Protein AF-A0A1F3C702-F1 (afdb_monomer)

Mean predicted aligned error: 7.72 Å

Secondary structure (DSSP, 8-state):
--TTTTGGGSTTTHHHHHHHHHHHHHHHHHHHHHHHHTGGG--S-HHHHHHHHHHHHHHHHHHHTT-HHHHHHHHHHHHHHHHHHHS-HHHHHHHHHHHHIIIIIHHHHHHHHHHHHT-

Sequence (119 aa):
MVYGARKGRKSAVTSHLDKINFLNWIVFLISYSIVLIFMKNFDFKIVPIIFLLAGNATFITGVIIKFKALIFGGIIFWIGVIVQFIVPKEFVEFISPIIIIFGYLVPGYLLKFQNKKNA

pLDDT: mean 84.33, std 15.77, range [41.97, 97.38]

Foldseek 3Di:
DPPVVVVCVVCPVVVVLVVVLVVLVVVLVVQLVVCVVCVVVDPDDSLLVNLLSVLSSQLSNCVSVVPVQSVVLSVLSNVLSVVCRPDDVVCNVVSSVVSCCSNPVVSVVVVVVVVVVVD

Radius of gyration: 17.19 Å; Cα contacts (8 Å, |Δi|>4): 98; chains: 1; bounding box: 44×24×49 Å

Structure (mmCIF, N/CA/C/O backbone):
data_AF-A0A1F3C702-F1
#
_entry.id   AF-A0A1F3C702-F1
#
loop_
_atom_site.group_PDB
_atom_site.id
_atom_site.type_symbol
_atom_site.label_atom_id
_atom_site.label_alt_id
_atom_site.label_comp_id
_atom_site.label_asym_id
_atom_site.label_entity_id
_atom_site.label_seq_id
_atom_site.pdbx_PDB_ins_code
_atom_site.Cartn_x
_atom_site.Cartn_y
_atom_site.Cartn_z
_atom_site.occupancy
_atom_site.B_iso_or_equiv
_atom_site.auth_seq_id
_atom_site.auth_comp_id
_atom_site.auth_asym_id
_atom_site.auth_atom_id
_atom_site.pdbx_PDB_model_num
ATOM 1 N N . MET A 1 1 ? -29.139 12.211 17.242 1.00 44.81 1 MET A N 1
ATOM 2 C CA . MET A 1 1 ? -27.657 12.229 17.159 1.00 44.81 1 MET A CA 1
ATOM 3 C C . MET A 1 1 ? -26.941 12.186 18.526 1.00 44.81 1 MET A C 1
ATOM 5 O O . MET A 1 1 ? -25.754 12.460 18.575 1.00 44.81 1 MET A O 1
ATOM 9 N N . VAL A 1 2 ? -27.584 11.776 19.636 1.00 47.38 2 VAL A N 1
ATOM 10 C CA . VAL A 1 2 ? -26.972 11.884 20.990 1.00 47.38 2 VAL A CA 1
ATOM 11 C C . VAL A 1 2 ? -26.496 10.538 21.577 1.00 47.38 2 VAL A C 1
ATOM 13 O O . VAL A 1 2 ? -25.736 10.509 22.538 1.00 47.38 2 VAL A O 1
ATOM 16 N N . TYR A 1 3 ? -26.819 9.399 20.954 1.00 41.97 3 TYR A N 1
ATOM 17 C CA . TYR A 1 3 ? -26.377 8.084 21.451 1.00 41.97 3 TYR A CA 1
ATOM 18 C C . TYR A 1 3 ? -24.930 7.702 21.071 1.00 41.97 3 TYR A C 1
ATOM 20 O O . TYR A 1 3 ? -24.354 6.809 21.690 1.00 41.97 3 TYR A O 1
ATOM 28 N N . GLY A 1 4 ? -24.297 8.412 20.126 1.00 48.34 4 GLY A N 1
ATOM 29 C CA . GLY A 1 4 ? -22.895 8.182 19.738 1.00 48.34 4 GLY A CA 1
ATOM 30 C C . GLY A 1 4 ? -21.865 8.668 20.769 1.00 48.34 4 GLY A C 1
ATOM 31 O O . GLY A 1 4 ? -20.781 8.100 20.873 1.00 48.34 4 GLY A O 1
ATOM 32 N N . ALA A 1 5 ? -22.216 9.662 21.593 1.00 49.72 5 ALA A N 1
ATOM 33 C CA . ALA A 1 5 ? -21.291 10.280 22.548 1.00 49.72 5 ALA A CA 1
ATOM 34 C C . ALA A 1 5 ? -20.951 9.372 23.745 1.00 49.72 5 ALA A C 1
ATOM 36 O O . ALA A 1 5 ? -19.886 9.497 24.345 1.00 49.72 5 ALA A O 1
ATOM 37 N N . ARG A 1 6 ? -21.823 8.412 24.088 1.00 46.94 6 ARG A N 1
ATOM 38 C CA . ARG A 1 6 ? -21.619 7.537 25.257 1.00 46.94 6 ARG A CA 1
ATOM 39 C C . ARG A 1 6 ? -20.759 6.302 24.968 1.00 46.94 6 ARG A C 1
ATOM 41 O O . ARG A 1 6 ? -20.255 5.688 25.905 1.00 46.94 6 ARG A O 1
ATOM 48 N N . LYS A 1 7 ? -20.529 5.961 23.692 1.00 49.97 7 L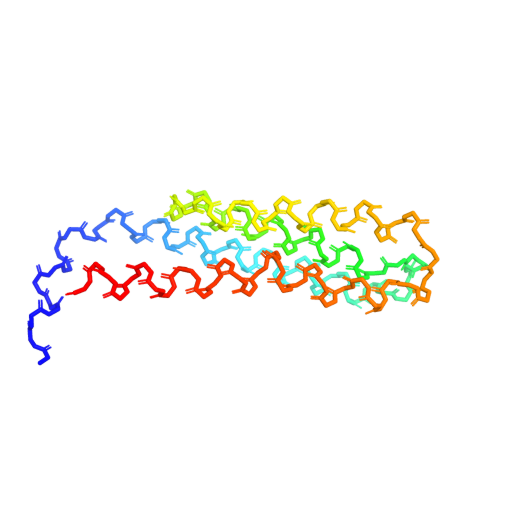YS A N 1
ATOM 49 C CA . LYS A 1 7 ? -19.648 4.845 23.289 1.00 49.97 7 LYS A CA 1
ATOM 50 C C . LYS A 1 7 ? -18.163 5.250 23.235 1.00 49.97 7 LYS A C 1
ATOM 52 O O . LYS A 1 7 ? -17.297 4.384 23.313 1.00 49.97 7 LYS A O 1
ATOM 57 N N . GLY A 1 8 ? -17.879 6.559 23.239 1.00 46.88 8 GLY A N 1
ATOM 58 C CA . GLY A 1 8 ? -16.534 7.15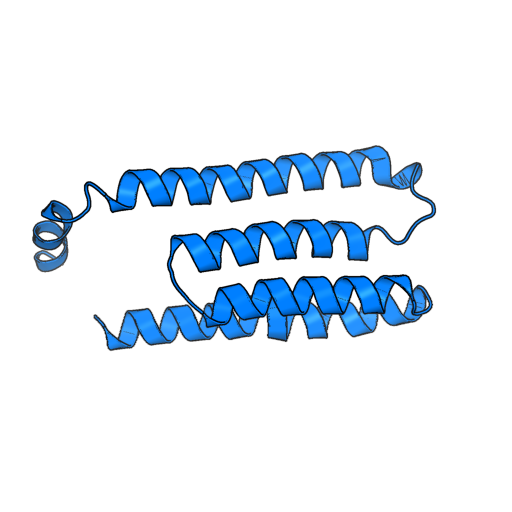3 23.240 1.00 46.88 8 GLY A CA 1
ATOM 59 C C . GLY A 1 8 ? -15.721 6.994 24.537 1.00 46.88 8 GLY A C 1
ATOM 60 O O . GLY A 1 8 ? -14.587 7.457 24.613 1.00 46.88 8 GLY A O 1
ATOM 61 N N . ARG A 1 9 ? -16.263 6.339 25.576 1.00 44.91 9 ARG A N 1
ATOM 62 C CA . ARG A 1 9 ? -15.515 6.032 26.814 1.00 44.91 9 ARG A CA 1
ATOM 63 C C . ARG A 1 9 ? -14.776 4.689 26.789 1.00 44.91 9 ARG A C 1
ATOM 65 O O . ARG A 1 9 ? -13.988 4.437 27.690 1.00 44.91 9 ARG A O 1
ATOM 72 N N . LYS A 1 10 ? -14.975 3.846 25.764 1.00 46.09 10 LYS A N 1
ATOM 73 C CA . LYS A 1 10 ? -14.187 2.607 25.554 1.00 46.09 10 LYS A CA 1
ATOM 74 C C . LYS A 1 10 ? -13.032 2.770 24.545 1.00 46.09 10 LYS A C 1
ATOM 76 O O . LYS A 1 10 ? -12.294 1.823 24.305 1.00 46.09 10 LYS A O 1
ATOM 81 N N . SER A 1 11 ? -12.853 3.962 23.976 1.00 49.53 11 SER A N 1
ATOM 82 C CA . SER A 1 11 ? -11.956 4.280 22.848 1.00 49.53 11 SER A CA 1
ATOM 83 C C . SER A 1 11 ? -10.606 4.900 23.244 1.00 49.53 11 SER A C 1
ATOM 85 O O . SER A 1 11 ? -9.954 5.555 22.437 1.00 49.53 11 SER A O 1
ATOM 87 N N . ALA A 1 12 ? -10.137 4.684 24.476 1.00 48.34 12 ALA A N 1
ATOM 88 C CA . ALA A 1 12 ? -8.769 5.068 24.843 1.00 48.34 12 ALA A CA 1
ATOM 89 C C . ALA A 1 12 ? -7.713 4.172 24.155 1.00 48.34 12 ALA A C 1
ATOM 91 O O . ALA A 1 12 ? -6.627 4.638 23.831 1.00 48.34 12 ALA A O 1
ATOM 92 N N . VAL A 1 13 ? -8.052 2.907 23.864 1.00 52.06 13 VAL A N 1
ATOM 93 C CA . VAL A 1 13 ? -7.149 1.943 23.201 1.00 52.06 13 VAL A CA 1
ATOM 94 C C . VAL A 1 13 ? -7.152 2.096 21.672 1.00 52.06 13 VAL A C 1
ATOM 96 O O . VAL A 1 13 ? -6.137 1.839 21.031 1.00 52.06 13 VAL A O 1
ATOM 99 N N . THR A 1 14 ? -8.256 2.560 21.071 1.00 56.31 14 THR A N 1
ATOM 100 C CA . THR A 1 14 ? -8.337 2.771 19.613 1.00 56.31 14 THR A CA 1
ATOM 101 C C . THR A 1 14 ? -7.445 3.927 19.159 1.00 56.31 14 THR A C 1
ATOM 103 O O . THR A 1 14 ? -6.767 3.790 18.153 1.00 56.31 14 THR A O 1
ATOM 106 N N . SER A 1 15 ? -7.308 4.987 19.966 1.00 68.12 15 SER A N 1
ATOM 107 C CA . SER A 1 15 ? -6.490 6.170 19.642 1.00 68.12 15 SER A CA 1
ATOM 108 C C . SER A 1 15 ? -5.035 5.845 19.258 1.00 68.12 15 SER A C 1
ATOM 110 O O . SER A 1 15 ? -4.498 6.404 18.300 1.00 68.12 15 SER A O 1
ATOM 112 N N . HIS A 1 16 ? -4.388 4.904 19.958 1.00 79.25 16 HIS A N 1
ATOM 113 C CA . HIS A 1 16 ? -3.007 4.527 19.641 1.00 79.25 16 HIS A CA 1
ATOM 114 C C . HIS A 1 16 ? -2.906 3.801 18.291 1.00 79.25 16 HIS A C 1
ATOM 116 O O . HIS A 1 16 ? -2.044 4.121 17.475 1.00 79.25 16 HIS A O 1
ATOM 122 N N . LEU A 1 17 ? -3.821 2.866 18.031 1.00 86.00 17 LEU A N 1
ATOM 123 C CA . LEU A 1 17 ? -3.885 2.112 16.779 1.00 86.00 17 LEU A CA 1
ATOM 124 C C . LEU A 1 17 ? -4.290 2.997 15.591 1.00 86.00 17 LEU A C 1
ATOM 126 O O . LEU A 1 17 ? -3.724 2.861 14.507 1.00 86.00 17 LEU A O 1
ATOM 130 N N . ASP A 1 18 ? -5.196 3.950 15.807 1.00 84.44 18 ASP A N 1
ATOM 131 C CA . ASP A 1 18 ? -5.618 4.932 14.807 1.00 84.44 18 ASP A CA 1
ATOM 132 C C . ASP A 1 18 ? -4.443 5.833 14.398 1.00 84.44 18 ASP A C 1
ATOM 134 O O . ASP A 1 18 ? -4.217 6.070 13.207 1.00 84.44 18 ASP A O 1
ATOM 138 N N . LYS A 1 19 ? -3.627 6.268 15.371 1.00 88.25 19 LYS A N 1
ATOM 139 C CA . LYS A 1 19 ? -2.394 7.026 15.114 1.00 88.25 19 LYS A CA 1
ATOM 140 C C . LYS A 1 19 ? -1.372 6.203 14.330 1.00 88.25 19 LYS A C 1
ATOM 142 O O . LYS A 1 19 ? -0.771 6.732 13.399 1.00 88.25 19 LYS A O 1
ATOM 147 N N . ILE A 1 20 ? -1.182 4.927 14.671 1.00 91.44 20 ILE A N 1
ATOM 148 C CA . ILE A 1 20 ? -0.285 4.030 13.922 1.00 91.44 20 ILE A CA 1
ATOM 149 C C . ILE A 1 20 ? -0.777 3.866 12.483 1.00 91.44 20 ILE A C 1
ATOM 151 O O . ILE A 1 20 ? 0.019 3.954 11.552 1.00 91.44 20 ILE A O 1
ATOM 155 N N . ASN A 1 21 ? -2.082 3.682 12.280 1.00 91.50 21 ASN A N 1
ATOM 156 C CA . ASN A 1 21 ? -2.648 3.562 10.943 1.00 91.50 21 ASN A CA 1
ATOM 157 C C . ASN A 1 21 ? -2.451 4.845 10.123 1.00 91.50 21 ASN A C 1
ATOM 159 O O . ASN A 1 21 ? -2.072 4.780 8.957 1.00 91.50 21 ASN A O 1
ATOM 163 N N . PHE A 1 22 ? -2.652 6.015 10.729 1.00 91.00 22 PHE A N 1
ATOM 164 C CA . PHE A 1 22 ? -2.378 7.294 10.076 1.00 91.00 22 PHE A CA 1
ATOM 165 C C . PHE A 1 22 ? -0.894 7.448 9.707 1.00 91.00 22 PHE A C 1
ATOM 167 O O . PHE A 1 22 ? -0.570 7.812 8.577 1.00 91.00 22 PHE A O 1
ATOM 174 N N . LEU A 1 23 ? 0.015 7.105 10.627 1.00 93.25 23 LEU A N 1
ATOM 175 C CA . LEU A 1 23 ? 1.458 7.115 10.371 1.00 93.25 23 LEU A CA 1
ATOM 176 C C . LEU A 1 23 ? 1.851 6.151 9.248 1.00 93.25 23 LEU A C 1
ATOM 178 O O . LEU A 1 23 ? 2.668 6.512 8.410 1.00 93.25 23 LEU A O 1
ATOM 182 N N . ASN A 1 24 ? 1.243 4.967 9.180 1.00 95.06 24 ASN A N 1
ATOM 183 C CA . ASN A 1 24 ? 1.457 4.006 8.097 1.00 95.06 24 ASN A CA 1
ATOM 184 C C . ASN A 1 24 ? 1.138 4.618 6.718 1.00 95.06 24 ASN A C 1
ATOM 186 O O . ASN A 1 24 ? 1.924 4.476 5.783 1.00 95.06 24 ASN A O 1
ATOM 190 N N . TRP A 1 25 ? 0.047 5.382 6.603 1.00 93.94 25 TRP A N 1
ATOM 191 C CA . TRP A 1 25 ? -0.292 6.095 5.365 1.00 93.94 25 TRP A CA 1
ATOM 192 C C . TRP A 1 25 ? 0.632 7.282 5.072 1.00 93.94 25 TRP A C 1
ATOM 194 O O . TRP A 1 25 ? 0.928 7.535 3.905 1.00 93.94 25 TRP A O 1
ATOM 204 N N . ILE A 1 26 ? 1.142 7.974 6.096 1.00 96.12 26 ILE A N 1
ATOM 205 C CA . ILE A 1 26 ? 2.184 8.999 5.915 1.00 96.12 26 ILE A CA 1
ATOM 206 C C . ILE A 1 26 ? 3.471 8.370 5.379 1.00 96.12 26 ILE A C 1
ATOM 208 O O . ILE A 1 26 ? 4.041 8.884 4.421 1.00 96.12 26 ILE A O 1
ATOM 212 N N . VAL A 1 27 ? 3.919 7.256 5.963 1.00 95.56 27 VAL A N 1
ATOM 213 C CA . VAL A 1 27 ? 5.114 6.533 5.503 1.00 95.56 27 VAL A CA 1
ATOM 214 C C . VAL A 1 27 ? 4.928 6.093 4.053 1.00 95.56 27 VAL A C 1
ATOM 216 O O . VAL A 1 27 ? 5.792 6.369 3.225 1.00 95.56 27 VAL A O 1
ATOM 219 N N . PHE A 1 28 ? 3.771 5.513 3.719 1.00 95.56 28 PHE A N 1
ATOM 220 C CA . PHE A 1 28 ? 3.412 5.188 2.339 1.00 95.56 28 PHE A CA 1
ATOM 221 C C . PHE A 1 28 ? 3.495 6.408 1.411 1.00 95.56 28 PHE A C 1
ATOM 223 O O . PHE A 1 28 ? 4.115 6.320 0.355 1.00 95.56 28 PHE A O 1
ATOM 230 N N . LEU A 1 29 ? 2.917 7.549 1.802 1.00 96.00 29 LEU A N 1
ATOM 231 C CA . LEU A 1 29 ? 2.911 8.773 0.996 1.00 96.00 29 LEU A CA 1
ATOM 232 C C . LEU A 1 29 ? 4.328 9.318 0.765 1.00 96.00 29 LEU A C 1
ATOM 234 O O . LEU A 1 29 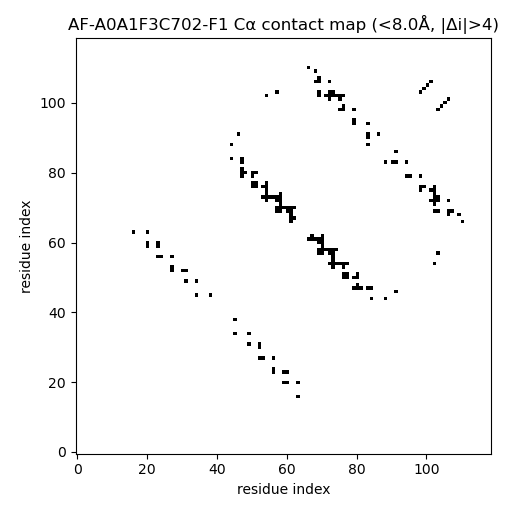? 4.653 9.739 -0.346 1.00 96.00 29 LEU A O 1
ATOM 238 N N . ILE A 1 30 ? 5.178 9.296 1.793 1.00 96.88 30 ILE A N 1
ATOM 239 C CA . ILE A 1 30 ? 6.581 9.713 1.690 1.00 96.88 30 ILE A CA 1
ATOM 240 C C . ILE A 1 30 ? 7.325 8.783 0.728 1.00 96.88 30 ILE A C 1
ATOM 242 O O . ILE A 1 30 ? 7.949 9.261 -0.219 1.00 96.88 30 ILE A O 1
ATOM 246 N N . SER A 1 31 ? 7.212 7.464 0.908 1.00 94.56 31 SER A N 1
ATOM 247 C CA . SER A 1 31 ? 7.832 6.479 0.014 1.00 94.56 31 SER A CA 1
ATOM 248 C C . SER A 1 31 ? 7.346 6.627 -1.430 1.00 94.56 31 SER A C 1
ATOM 250 O O . SER A 1 31 ? 8.155 6.628 -2.354 1.00 94.56 31 SER A O 1
ATOM 252 N N . TYR A 1 32 ? 6.041 6.816 -1.629 1.00 93.50 32 TYR A N 1
ATOM 253 C CA . TYR A 1 32 ? 5.435 7.067 -2.935 1.00 93.50 32 TYR A CA 1
ATOM 254 C C . TYR A 1 32 ? 5.996 8.335 -3.591 1.00 93.50 32 TYR A C 1
ATOM 256 O O . TYR A 1 32 ? 6.375 8.313 -4.761 1.00 93.50 32 TYR A O 1
ATOM 264 N N . SER A 1 33 ? 6.122 9.423 -2.828 1.00 94.62 33 SER A N 1
ATOM 265 C CA . SER A 1 33 ? 6.656 10.697 -3.323 1.00 94.62 33 SER A CA 1
ATOM 266 C C . SER A 1 33 ? 8.117 10.574 -3.760 1.00 94.62 33 SER A C 1
ATOM 268 O O . SER A 1 33 ? 8.486 11.092 -4.811 1.00 94.62 33 SER A O 1
ATOM 270 N N . ILE A 1 34 ? 8.941 9.839 -3.003 1.00 93.19 34 ILE A N 1
ATOM 271 C CA . ILE A 1 34 ? 10.338 9.561 -3.373 1.00 93.19 34 ILE A CA 1
ATOM 272 C C . ILE A 1 34 ? 10.392 8.805 -4.706 1.00 93.19 34 ILE A C 1
ATOM 274 O O . ILE A 1 34 ? 11.125 9.204 -5.609 1.00 93.19 34 ILE A O 1
ATOM 278 N N . VAL A 1 35 ? 9.580 7.755 -4.867 1.00 91.44 35 VAL A N 1
ATOM 279 C CA . VAL A 1 35 ? 9.526 6.979 -6.118 1.00 91.44 35 VAL A CA 1
ATOM 280 C C . VAL A 1 35 ? 9.120 7.857 -7.307 1.00 91.44 35 VAL A C 1
ATOM 282 O O . VAL A 1 35 ? 9.708 7.730 -8.379 1.00 91.44 35 VAL A O 1
ATOM 285 N N . LEU A 1 36 ? 8.171 8.782 -7.128 1.00 89.31 36 LEU A N 1
ATOM 286 C CA . LEU A 1 36 ? 7.762 9.712 -8.185 1.00 89.31 36 LEU A CA 1
ATOM 287 C C . LEU A 1 36 ? 8.852 10.724 -8.561 1.00 89.31 36 LEU A C 1
ATOM 289 O O . LEU A 1 36 ? 9.048 10.993 -9.744 1.00 89.31 36 LEU A O 1
ATOM 293 N N . ILE A 1 37 ? 9.573 11.279 -7.583 1.00 91.44 37 ILE A N 1
ATOM 294 C CA . ILE A 1 37 ? 10.648 12.254 -7.838 1.00 91.44 37 ILE A CA 1
ATOM 295 C C . ILE A 1 37 ? 11.776 11.610 -8.650 1.00 91.44 37 ILE A C 1
ATOM 297 O O . ILE A 1 37 ? 12.280 12.199 -9.606 1.00 91.44 37 ILE A O 1
ATOM 301 N N . PHE A 1 38 ? 12.141 10.377 -8.301 1.00 88.69 38 PHE A N 1
ATOM 302 C CA . PHE A 1 38 ? 13.220 9.642 -8.957 1.00 88.69 38 PHE A CA 1
ATOM 303 C C . PHE A 1 38 ? 12.746 8.774 -10.128 1.00 88.69 38 PHE A C 1
ATOM 305 O O . PHE A 1 38 ? 13.542 8.022 -10.683 1.00 88.69 38 PHE A O 1
ATOM 312 N N . MET A 1 39 ? 11.485 8.906 -10.555 1.00 85.56 39 MET A N 1
ATOM 313 C CA . MET A 1 39 ? 10.860 8.077 -11.592 1.00 85.56 39 MET A CA 1
ATOM 314 C C . MET A 1 39 ? 11.678 8.014 -12.888 1.00 85.56 39 MET A C 1
ATOM 316 O O . MET A 1 39 ? 11.787 6.953 -13.485 1.00 85.56 39 MET A O 1
ATOM 320 N N . LYS A 1 40 ? 12.299 9.127 -13.303 1.00 80.00 40 LYS A N 1
ATOM 321 C CA . LYS A 1 40 ? 13.126 9.192 -14.524 1.00 80.00 40 LYS A CA 1
ATOM 322 C C . LYS A 1 40 ? 14.401 8.348 -14.459 1.00 80.00 40 LYS A C 1
ATOM 324 O O . LYS A 1 40 ? 14.911 7.969 -15.503 1.00 80.00 40 LYS A O 1
ATOM 329 N N . ASN A 1 41 ? 14.904 8.069 -13.258 1.00 80.06 41 ASN A N 1
ATOM 330 C CA . ASN A 1 41 ? 16.087 7.231 -13.058 1.00 80.06 41 ASN A CA 1
ATOM 331 C C . ASN A 1 41 ? 15.730 5.739 -13.014 1.00 80.06 41 ASN A C 1
ATOM 333 O O . ASN A 1 41 ? 16.617 4.891 -13.033 1.00 80.06 41 ASN A O 1
ATOM 337 N N . PHE A 1 42 ? 14.437 5.415 -12.934 1.00 69.19 42 PHE A N 1
ATOM 338 C CA . PHE A 1 42 ? 13.943 4.055 -13.038 1.00 69.19 42 PHE A CA 1
ATOM 339 C C . PHE A 1 42 ? 13.505 3.795 -14.486 1.00 69.19 42 PHE A C 1
ATOM 341 O O . PHE A 1 42 ? 12.379 4.102 -14.863 1.00 69.19 42 PHE A O 1
ATOM 348 N N . ASP A 1 43 ? 14.349 3.121 -15.274 1.00 66.44 43 ASP A N 1
ATOM 349 C CA . ASP A 1 43 ? 13.921 2.450 -16.524 1.00 66.44 43 ASP A CA 1
ATOM 350 C C . ASP A 1 43 ? 12.878 1.339 -16.259 1.00 66.44 43 ASP A C 1
ATOM 352 O O . ASP A 1 43 ? 12.250 0.782 -17.161 1.00 66.44 43 ASP A O 1
ATOM 356 N N . PHE A 1 44 ? 12.696 1.000 -14.982 1.00 63.06 44 PHE A N 1
ATOM 357 C CA . PHE A 1 44 ? 11.839 -0.058 -14.491 1.00 63.06 44 PHE A CA 1
ATOM 358 C C . PHE A 1 44 ? 10.368 0.353 -14.392 1.00 63.06 44 PHE A C 1
ATOM 360 O O . PHE A 1 44 ? 10.003 1.512 -14.217 1.00 63.06 44 PHE A O 1
ATOM 367 N N . LYS A 1 45 ? 9.492 -0.650 -14.432 1.00 76.62 45 LYS A N 1
ATOM 368 C CA . LYS A 1 45 ? 8.048 -0.500 -14.230 1.00 76.62 45 LYS A CA 1
ATOM 369 C C . LYS A 1 45 ? 7.766 0.071 -12.828 1.00 76.62 45 LYS A C 1
ATOM 371 O O . LYS A 1 45 ? 7.732 -0.666 -11.846 1.00 76.62 45 LYS A O 1
ATOM 376 N N . ILE A 1 46 ? 7.533 1.382 -12.742 1.00 88.00 46 ILE A N 1
ATOM 377 C CA . ILE A 1 46 ? 7.237 2.095 -11.484 1.00 88.00 46 ILE A CA 1
ATOM 378 C C . ILE A 1 46 ? 5.915 1.642 -10.845 1.00 88.00 46 ILE A C 1
ATOM 380 O O . ILE A 1 46 ? 5.793 1.601 -9.623 1.00 88.00 46 ILE A O 1
ATOM 384 N N . VAL A 1 47 ? 4.934 1.251 -11.660 1.00 90.50 47 VAL A N 1
ATOM 385 C CA . VAL A 1 47 ? 3.607 0.809 -11.197 1.00 90.50 47 VAL A CA 1
ATOM 386 C C . VAL A 1 47 ? 3.685 -0.355 -10.186 1.00 90.50 47 VAL A C 1
ATOM 388 O O . VAL A 1 47 ? 3.144 -0.197 -9.091 1.00 90.50 47 VAL A O 1
ATOM 391 N N . PRO A 1 48 ? 4.407 -1.465 -10.455 1.00 92.25 48 PRO A N 1
ATOM 392 C CA . PRO A 1 48 ? 4.671 -2.512 -9.465 1.00 92.25 48 PRO A CA 1
ATOM 393 C C . PRO A 1 48 ? 5.226 -2.006 -8.131 1.00 92.25 48 PRO A C 1
ATOM 395 O O . PRO A 1 48 ? 4.831 -2.493 -7.079 1.00 92.25 48 PRO A O 1
ATOM 398 N N . ILE A 1 49 ? 6.124 -1.016 -8.142 1.00 92.19 49 ILE A N 1
ATOM 399 C CA . ILE A 1 49 ? 6.724 -0.475 -6.912 1.00 92.19 49 ILE A CA 1
ATOM 400 C C . ILE A 1 49 ? 5.658 0.251 -6.086 1.00 92.19 49 ILE A C 1
ATOM 402 O O . ILE A 1 49 ? 5.560 0.052 -4.876 1.00 92.19 49 ILE A O 1
ATOM 406 N N . ILE A 1 50 ? 4.808 1.045 -6.738 1.00 93.38 50 ILE A N 1
ATOM 407 C CA . ILE A 1 50 ? 3.684 1.719 -6.076 1.00 93.38 50 ILE A CA 1
ATOM 408 C C . ILE A 1 50 ? 2.732 0.684 -5.463 1.00 93.38 50 ILE A C 1
ATOM 410 O O . ILE A 1 50 ? 2.287 0.844 -4.327 1.00 93.38 50 ILE A O 1
ATOM 414 N N . PHE A 1 51 ? 2.449 -0.400 -6.186 1.00 95.00 51 PHE A N 1
ATOM 415 C CA . PHE A 1 51 ? 1.551 -1.461 -5.729 1.00 95.00 51 PHE A CA 1
ATOM 416 C C . PHE A 1 51 ? 2.155 -2.256 -4.570 1.00 95.00 51 PHE A C 1
ATOM 418 O O . PHE A 1 51 ? 1.433 -2.657 -3.659 1.00 95.00 51 PHE A O 1
ATOM 425 N N . LEU A 1 52 ? 3.478 -2.417 -4.546 1.00 95.50 52 LEU A N 1
ATOM 426 C CA . LEU A 1 52 ? 4.203 -3.023 -3.435 1.00 95.50 52 LEU A CA 1
AT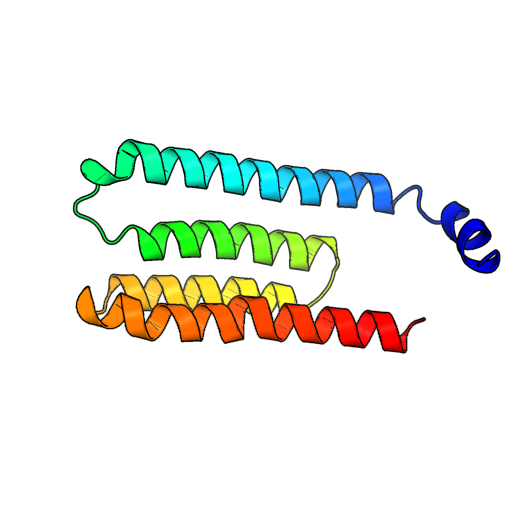OM 427 C C . LEU A 1 52 ? 4.042 -2.178 -2.168 1.00 95.50 52 LEU A C 1
ATOM 429 O O . LEU A 1 52 ? 3.694 -2.706 -1.109 1.00 95.50 52 LEU A O 1
ATOM 433 N N . LEU A 1 53 ? 4.244 -0.862 -2.276 1.00 95.75 53 LEU A N 1
ATOM 434 C CA . LEU A 1 53 ? 4.047 0.078 -1.171 1.00 95.75 53 LEU A CA 1
ATOM 435 C C . LEU A 1 53 ? 2.583 0.084 -0.698 1.00 95.75 53 LEU A C 1
ATOM 437 O O . LEU A 1 53 ? 2.321 0.021 0.504 1.00 95.75 53 LEU A O 1
ATOM 441 N N . ALA A 1 54 ? 1.630 0.092 -1.633 1.00 95.12 54 ALA A N 1
ATOM 442 C CA . ALA A 1 54 ? 0.202 0.089 -1.325 1.00 95.12 54 ALA A CA 1
ATOM 443 C C . ALA A 1 54 ? -0.231 -1.218 -0.647 1.00 95.12 54 ALA A C 1
ATOM 445 O O . ALA A 1 54 ? -1.005 -1.187 0.312 1.00 95.12 54 ALA A O 1
ATOM 446 N N . GLY A 1 55 ? 0.306 -2.359 -1.089 1.00 95.69 55 GLY A N 1
ATOM 447 C CA . GLY A 1 55 ? 0.082 -3.664 -0.474 1.00 95.69 55 GLY A CA 1
ATOM 448 C C . GLY A 1 55 ? 0.547 -3.707 0.979 1.00 95.69 55 GLY A C 1
ATOM 449 O O . GLY A 1 55 ? -0.208 -4.154 1.839 1.00 95.69 55 GLY A O 1
ATOM 450 N N . ASN A 1 56 ? 1.728 -3.151 1.276 1.00 96.12 56 ASN A N 1
ATOM 451 C CA . ASN A 1 56 ? 2.232 -3.023 2.648 1.00 96.12 56 ASN A CA 1
ATOM 452 C C . ASN A 1 56 ? 1.303 -2.167 3.517 1.00 96.12 56 ASN A C 1
ATOM 454 O O . ASN A 1 56 ? 0.866 -2.616 4.579 1.00 96.12 56 ASN A O 1
ATOM 458 N N . ALA A 1 57 ? 0.953 -0.965 3.046 1.00 95.69 57 ALA A N 1
ATOM 459 C CA . ALA A 1 57 ? 0.077 -0.066 3.788 1.00 95.69 57 ALA A CA 1
ATOM 460 C C . ALA A 1 57 ? -1.287 -0.721 4.069 1.00 95.69 57 ALA A C 1
ATOM 462 O O . ALA A 1 57 ? -1.749 -0.725 5.209 1.00 95.69 57 ALA A O 1
ATOM 463 N N . THR A 1 58 ? -1.878 -1.351 3.051 1.00 94.38 58 THR A N 1
ATOM 464 C CA . THR A 1 58 ? -3.178 -2.035 3.123 1.00 94.38 58 THR A CA 1
ATOM 465 C C . THR A 1 58 ? -3.141 -3.238 4.067 1.00 94.38 58 THR A C 1
ATOM 467 O O . THR A 1 58 ? -4.031 -3.394 4.906 1.00 94.38 58 THR A O 1
ATOM 470 N N . PHE A 1 59 ? -2.096 -4.066 3.983 1.00 96.62 59 PHE A N 1
ATOM 471 C CA . PHE A 1 59 ? -1.906 -5.221 4.858 1.00 96.62 59 PHE A CA 1
ATOM 472 C C . PHE A 1 59 ? -1.802 -4.794 6.324 1.00 96.62 59 PHE A C 1
ATOM 474 O O . PHE A 1 59 ? -2.524 -5.319 7.175 1.00 96.62 59 PHE A O 1
ATOM 481 N N . ILE A 1 60 ? -0.958 -3.797 6.611 1.00 95.00 60 ILE A N 1
ATOM 482 C CA . ILE A 1 60 ? -0.770 -3.256 7.961 1.00 95.00 60 ILE A CA 1
ATOM 483 C C . ILE A 1 60 ? -2.087 -2.688 8.491 1.00 95.00 60 ILE A C 1
ATOM 485 O O . ILE A 1 60 ? -2.486 -3.033 9.604 1.00 95.00 60 ILE A O 1
ATOM 489 N N . THR A 1 61 ? -2.818 -1.900 7.693 1.00 92.81 61 THR A N 1
ATOM 490 C CA . THR A 1 61 ? -4.155 -1.422 8.076 1.00 92.81 61 THR A CA 1
ATOM 491 C C . THR A 1 61 ? -5.079 -2.593 8.415 1.00 92.81 61 THR A C 1
ATOM 493 O O . THR A 1 61 ? -5.741 -2.559 9.451 1.00 92.81 61 THR A O 1
ATOM 496 N N . GLY A 1 62 ? -5.090 -3.656 7.604 1.00 91.69 62 GLY A N 1
ATOM 497 C CA . GLY A 1 62 ? -5.890 -4.860 7.845 1.00 91.69 62 GLY A CA 1
ATOM 498 C C . GLY A 1 62 ? -5.556 -5.564 9.160 1.00 91.69 62 GLY A C 1
ATOM 499 O O . GLY A 1 62 ? -6.467 -5.991 9.873 1.00 91.69 62 GLY A O 1
ATOM 500 N N . VAL A 1 63 ? -4.271 -5.640 9.514 1.00 92.88 63 VAL A N 1
ATOM 501 C CA . VAL A 1 63 ? -3.804 -6.195 10.794 1.00 92.88 63 VAL A CA 1
ATOM 502 C C . VAL A 1 63 ? -4.230 -5.308 11.965 1.00 92.88 63 VAL A C 1
ATOM 504 O O . VAL A 1 63 ? -4.784 -5.822 12.939 1.00 92.88 63 VAL A O 1
ATOM 507 N N . ILE A 1 64 ? -4.045 -3.987 11.858 1.00 90.25 64 ILE A N 1
ATOM 508 C CA . ILE A 1 64 ? -4.396 -3.014 12.907 1.00 90.25 64 ILE A CA 1
ATOM 509 C C . ILE A 1 64 ? -5.886 -3.092 13.248 1.00 90.25 64 ILE A C 1
ATOM 511 O O . ILE A 1 64 ? -6.254 -3.197 14.420 1.00 90.25 64 ILE A O 1
ATOM 515 N N . ILE A 1 65 ? -6.748 -3.091 12.228 1.00 88.94 65 ILE A N 1
ATOM 516 C CA . ILE A 1 65 ? -8.207 -3.132 12.415 1.00 88.94 65 ILE A CA 1
ATOM 517 C C . ILE A 1 65 ? -8.751 -4.565 12.551 1.00 88.94 65 ILE A C 1
ATOM 519 O O . ILE A 1 65 ? -9.960 -4.757 12.676 1.00 88.94 65 ILE A O 1
ATOM 523 N N . LYS A 1 66 ? -7.871 -5.578 12.520 1.00 89.06 66 LYS A N 1
ATOM 524 C CA . LYS A 1 66 ? -8.193 -7.016 12.588 1.00 89.06 66 LYS A CA 1
ATOM 525 C C . LYS A 1 66 ? -9.225 -7.466 11.546 1.00 89.06 66 LYS A C 1
ATOM 527 O O . LYS A 1 66 ? -10.046 -8.350 11.804 1.00 89.06 66 LYS A O 1
ATOM 532 N N . PHE A 1 67 ? -9.181 -6.881 10.351 1.00 90.19 67 PHE A N 1
ATOM 533 C CA . PHE A 1 67 ? -10.121 -7.169 9.274 1.00 90.19 67 PHE A CA 1
ATOM 534 C C . PHE A 1 67 ? -9.463 -8.015 8.184 1.00 90.19 67 PHE A C 1
ATOM 536 O O . PHE A 1 67 ? -8.699 -7.529 7.349 1.00 90.19 67 PHE A O 1
ATOM 543 N N . LYS A 1 68 ? -9.799 -9.311 8.184 1.00 90.88 68 LYS A N 1
ATOM 544 C CA . LYS A 1 68 ? -9.178 -10.320 7.313 1.00 90.88 68 LYS A CA 1
ATOM 545 C C . LYS A 1 68 ? -9.262 -9.973 5.826 1.00 90.88 68 LYS A C 1
ATOM 547 O O . LYS A 1 68 ? -8.291 -10.200 5.118 1.00 90.88 68 LYS A O 1
ATOM 552 N N . ALA A 1 69 ? -10.371 -9.404 5.345 1.00 91.38 69 ALA A N 1
ATOM 553 C CA . ALA A 1 69 ? -10.503 -9.100 3.919 1.00 91.38 69 ALA A CA 1
ATOM 554 C C . ALA A 1 69 ? -9.474 -8.058 3.443 1.00 91.38 69 ALA A C 1
ATOM 556 O O . ALA A 1 69 ? -8.993 -8.156 2.322 1.00 91.38 69 ALA A O 1
ATOM 557 N N . LEU A 1 70 ? -9.078 -7.107 4.297 1.00 91.12 70 LEU A N 1
ATOM 558 C CA . LEU A 1 70 ? -8.055 -6.114 3.953 1.00 91.12 70 LEU A CA 1
ATOM 559 C C . LEU A 1 70 ? -6.634 -6.692 4.033 1.00 91.12 70 L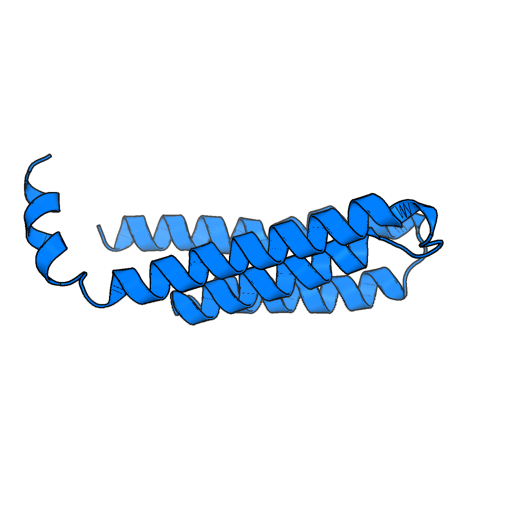EU A C 1
ATOM 561 O O . LEU A 1 70 ? -5.784 -6.333 3.226 1.00 91.12 70 LEU A O 1
ATOM 565 N N . ILE A 1 71 ? -6.402 -7.661 4.928 1.00 95.25 71 ILE A N 1
ATOM 566 C CA . ILE A 1 71 ? -5.169 -8.470 4.942 1.00 95.25 71 ILE A CA 1
ATOM 567 C C . ILE A 1 71 ? -5.033 -9.236 3.617 1.00 95.25 71 ILE A C 1
ATOM 569 O O . ILE A 1 71 ? -3.992 -9.163 2.967 1.00 95.25 71 ILE A O 1
ATOM 573 N N . PHE A 1 72 ? -6.103 -9.911 3.175 1.00 95.50 72 PHE A N 1
ATOM 574 C CA . PHE A 1 72 ? -6.143 -10.561 1.860 1.00 95.50 72 PHE A CA 1
ATOM 575 C C . PHE A 1 72 ? -5.933 -9.563 0.719 1.00 95.50 72 PHE A C 1
ATOM 577 O O . PHE A 1 72 ? -5.216 -9.872 -0.226 1.00 95.50 72 PHE A O 1
ATOM 584 N N . GLY A 1 73 ? -6.486 -8.355 0.838 1.00 94.12 73 GLY A N 1
ATOM 585 C CA . GLY A 1 73 ? -6.257 -7.268 -0.107 1.00 94.12 73 GLY A CA 1
ATOM 586 C C . GLY A 1 73 ? -4.773 -6.934 -0.301 1.00 94.12 73 GLY A C 1
ATOM 587 O O . GLY A 1 73 ? -4.285 -6.898 -1.430 1.00 94.12 73 GLY A O 1
ATOM 588 N N . GLY A 1 74 ? -4.023 -6.789 0.796 1.00 95.00 74 GLY A N 1
ATOM 589 C CA . GLY A 1 74 ? -2.570 -6.585 0.752 1.00 95.00 74 GLY A CA 1
ATOM 590 C C . GLY A 1 74 ? -1.804 -7.748 0.105 1.00 95.00 74 GLY A C 1
ATOM 591 O O . GLY A 1 74 ? -0.896 -7.521 -0.692 1.00 95.00 74 GLY A O 1
ATOM 592 N N . ILE A 1 75 ? -2.217 -8.993 0.367 1.00 96.75 75 ILE A N 1
ATOM 593 C CA . ILE A 1 75 ? -1.632 -10.185 -0.273 1.00 96.75 75 ILE A CA 1
ATOM 594 C C . ILE A 1 75 ? -1.898 -10.183 -1.787 1.00 96.75 75 ILE A C 1
ATOM 596 O O . ILE A 1 75 ? -0.998 -10.488 -2.568 1.00 96.75 75 ILE A O 1
ATOM 600 N N . ILE A 1 76 ? -3.103 -9.794 -2.217 1.00 96.62 76 ILE A N 1
ATOM 601 C CA . ILE A 1 76 ? -3.458 -9.669 -3.639 1.00 96.62 76 ILE A CA 1
ATOM 602 C C . ILE A 1 76 ? -2.583 -8.618 -4.327 1.00 96.62 76 ILE A C 1
ATOM 604 O O . ILE A 1 76 ? -2.117 -8.86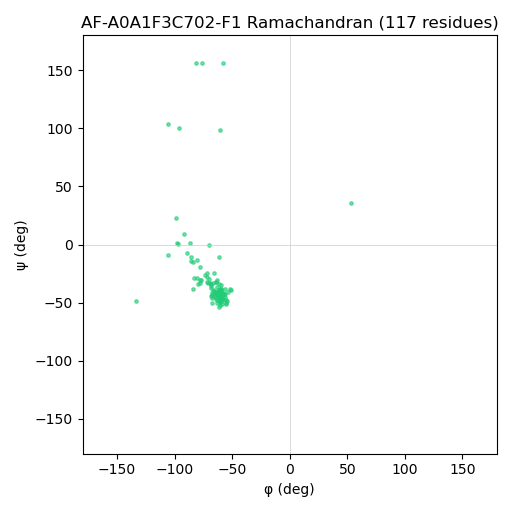2 -5.439 1.00 96.62 76 ILE A O 1
ATOM 608 N N . PHE A 1 77 ? -2.296 -7.490 -3.667 1.00 96.69 77 PHE A N 1
ATOM 609 C CA . PHE A 1 77 ? -1.335 -6.514 -4.184 1.00 96.69 77 PHE A CA 1
ATOM 610 C C . PHE A 1 77 ? 0.049 -7.129 -4.392 1.00 96.69 77 PHE A C 1
ATOM 612 O O . PHE A 1 77 ? 0.619 -6.949 -5.463 1.00 96.69 77 PHE A O 1
ATOM 619 N N . TRP A 1 78 ? 0.579 -7.883 -3.426 1.00 97.38 78 TRP A N 1
ATOM 620 C CA . TRP A 1 78 ? 1.893 -8.521 -3.565 1.00 97.38 78 TRP A CA 1
ATOM 621 C C . TRP A 1 78 ? 1.942 -9.572 -4.673 1.00 97.38 78 TRP A C 1
ATOM 623 O O . TRP A 1 78 ? 2.887 -9.577 -5.460 1.00 97.38 78 TRP A O 1
ATOM 633 N N . ILE A 1 79 ? 0.917 -10.418 -4.793 1.00 97.25 79 ILE A N 1
ATOM 634 C CA . ILE A 1 79 ? 0.809 -11.361 -5.915 1.00 97.25 79 ILE A CA 1
ATOM 635 C C . ILE A 1 79 ? 0.750 -10.586 -7.237 1.00 97.25 79 ILE A C 1
ATOM 637 O O . ILE A 1 79 ? 1.465 -10.909 -8.183 1.00 97.25 79 ILE A O 1
ATOM 641 N N . GLY A 1 80 ? -0.047 -9.518 -7.282 1.00 95.50 80 GLY A N 1
ATOM 642 C CA . GLY A 1 80 ? -0.153 -8.628 -8.431 1.00 95.50 80 GLY A CA 1
ATOM 643 C C . GLY A 1 80 ? 1.184 -8.007 -8.835 1.00 95.50 80 GLY A C 1
ATOM 644 O O . GLY A 1 80 ? 1.517 -7.998 -10.016 1.00 95.50 80 GLY A O 1
ATOM 645 N N . VAL A 1 81 ? 1.985 -7.563 -7.867 1.00 95.31 81 VAL A N 1
ATOM 646 C CA . VAL A 1 81 ? 3.334 -7.019 -8.089 1.00 95.31 81 VAL A CA 1
ATOM 647 C C . VAL A 1 81 ? 4.247 -8.054 -8.742 1.00 95.31 81 VAL A C 1
ATOM 649 O O . VAL A 1 81 ? 4.914 -7.737 -9.727 1.00 95.31 81 VAL A O 1
ATOM 652 N N . ILE A 1 82 ? 4.253 -9.292 -8.234 1.00 95.44 82 ILE A N 1
ATOM 653 C CA . ILE A 1 82 ? 5.041 -10.392 -8.814 1.00 95.44 82 ILE A CA 1
ATOM 654 C C . ILE A 1 82 ? 4.645 -10.595 -10.279 1.00 95.44 82 ILE A C 1
ATOM 656 O O . ILE A 1 82 ? 5.510 -10.634 -11.153 1.00 95.44 82 ILE A O 1
ATOM 660 N N . VAL A 1 83 ? 3.341 -10.643 -10.565 1.00 94.69 83 VAL A N 1
ATOM 661 C CA . VAL A 1 83 ? 2.831 -10.782 -11.936 1.00 94.69 83 VAL A CA 1
ATOM 662 C C . VAL A 1 83 ? 3.284 -9.609 -12.812 1.00 94.69 83 VAL A C 1
ATOM 664 O O . VAL A 1 83 ? 3.822 -9.833 -13.894 1.00 94.69 83 VAL A O 1
ATOM 667 N N . GLN A 1 84 ? 3.138 -8.364 -12.346 1.00 92.75 84 GLN A N 1
ATOM 668 C CA . GLN A 1 84 ? 3.507 -7.166 -13.109 1.00 92.75 84 GLN A CA 1
ATOM 669 C C . GLN A 1 84 ? 5.014 -7.078 -13.415 1.00 92.75 84 GLN A C 1
ATOM 671 O O . GLN A 1 84 ? 5.402 -6.531 -14.454 1.00 92.75 84 GLN A O 1
ATOM 676 N N . PHE A 1 85 ? 5.881 -7.621 -12.555 1.00 91.31 85 PHE A N 1
ATOM 677 C CA . PHE A 1 85 ? 7.316 -7.686 -12.843 1.00 91.31 85 PHE A CA 1
ATOM 678 C C . PHE A 1 85 ? 7.644 -8.645 -13.991 1.00 91.31 85 PHE A C 1
ATOM 680 O O . PHE A 1 85 ? 8.528 -8.326 -14.788 1.00 91.31 85 PHE A O 1
ATOM 687 N N . ILE A 1 86 ? 6.897 -9.742 -14.130 1.00 92.56 86 ILE A N 1
ATOM 688 C CA . ILE A 1 86 ? 7.161 -10.801 -15.116 1.00 92.56 86 ILE A CA 1
ATOM 689 C C . ILE A 1 86 ? 6.559 -10.473 -16.494 1.00 92.56 86 ILE A C 1
ATOM 691 O O . ILE A 1 86 ? 7.184 -10.742 -17.516 1.00 92.56 86 ILE A O 1
ATOM 695 N N . VAL A 1 87 ? 5.368 -9.870 -16.554 1.00 91.12 87 VAL A N 1
ATOM 696 C CA . VAL A 1 87 ? 4.682 -9.590 -17.837 1.00 91.12 87 VAL A CA 1
ATOM 697 C C . VAL A 1 87 ? 5.280 -8.398 -18.596 1.00 91.12 87 VAL A C 1
ATOM 699 O O . VAL A 1 87 ? 5.839 -7.515 -17.962 1.00 91.12 87 VAL A O 1
ATOM 702 N N . PRO A 1 88 ? 5.138 -8.270 -19.924 1.00 88.88 88 PRO A N 1
ATOM 703 C CA . PRO A 1 88 ? 5.555 -7.063 -20.650 1.00 88.88 88 PRO A CA 1
ATOM 704 C C . PRO A 1 88 ? 4.862 -5.784 -20.150 1.00 88.88 88 PRO A C 1
ATOM 706 O O . PRO A 1 88 ? 3.778 -5.833 -19.565 1.00 88.88 88 PRO A O 1
ATOM 709 N N . LYS A 1 89 ? 5.488 -4.620 -20.377 1.00 84.38 89 LYS A N 1
ATOM 710 C CA . LYS A 1 89 ? 5.002 -3.325 -19.866 1.00 84.38 89 LYS A CA 1
ATOM 711 C C . LYS A 1 89 ? 3.594 -2.987 -20.369 1.00 84.38 89 LYS A C 1
ATOM 713 O O . LYS A 1 89 ? 2.823 -2.443 -19.586 1.00 84.38 89 LYS A O 1
ATOM 718 N N . GLU A 1 90 ? 3.237 -3.365 -21.600 1.00 87.88 90 GLU A N 1
ATOM 719 C CA . GLU A 1 90 ? 1.899 -3.090 -22.147 1.00 87.88 90 GLU A CA 1
ATOM 720 C C . GLU A 1 90 ? 0.786 -3.771 -21.334 1.00 87.88 90 GLU A C 1
ATOM 722 O O . GLU A 1 90 ? -0.289 -3.209 -21.151 1.00 87.88 90 GLU A O 1
ATOM 727 N N . PHE A 1 91 ? 1.045 -4.958 -20.774 1.00 90.38 91 PHE A N 1
ATOM 728 C CA . PHE A 1 91 ? 0.048 -5.700 -19.994 1.00 90.38 91 PHE A CA 1
ATOM 729 C C . PHE A 1 91 ? -0.135 -5.163 -18.572 1.00 90.38 91 PHE A C 1
ATOM 731 O O . PHE A 1 91 ? -1.165 -5.414 -17.943 1.00 90.38 91 PHE A O 1
ATOM 738 N N . VAL A 1 92 ? 0.837 -4.407 -18.049 1.00 90.31 92 VAL A N 1
ATOM 739 C CA . VAL A 1 92 ? 0.783 -3.859 -16.684 1.00 90.31 92 VAL A CA 1
ATOM 740 C C . VAL A 1 92 ? -0.428 -2.941 -16.517 1.00 90.31 92 VAL A C 1
ATOM 742 O O . VAL A 1 92 ? -1.087 -2.989 -15.476 1.00 90.31 92 VAL A O 1
ATOM 745 N N . GLU A 1 93 ? -0.758 -2.148 -17.535 1.00 88.75 93 GLU A N 1
ATOM 746 C CA . GLU A 1 93 ? -1.889 -1.212 -17.511 1.00 88.75 93 GLU A CA 1
ATOM 747 C C . GLU A 1 93 ? -3.242 -1.933 -17.446 1.00 88.75 93 GLU A C 1
ATOM 749 O O . GLU A 1 93 ? -4.144 -1.473 -16.751 1.00 88.75 93 GLU A O 1
ATOM 754 N N . PHE A 1 94 ? -3.365 -3.113 -18.061 1.00 91.62 94 PHE A N 1
ATOM 755 C CA . PHE A 1 94 ? -4.585 -3.930 -18.014 1.00 91.62 94 PHE A CA 1
ATOM 756 C C . PHE A 1 94 ? -4.729 -4.724 -16.712 1.00 91.62 94 PHE A C 1
ATOM 758 O O . PHE A 1 94 ? -5.837 -4.915 -16.209 1.00 91.62 94 PHE A O 1
ATOM 765 N N . ILE A 1 95 ? -3.614 -5.181 -16.140 1.00 93.06 95 ILE A N 1
ATOM 766 C CA . ILE A 1 95 ? -3.610 -5.968 -14.898 1.00 93.06 95 ILE A CA 1
ATOM 767 C C . ILE A 1 95 ? -3.819 -5.063 -13.671 1.00 93.06 95 ILE A C 1
ATOM 769 O O . ILE A 1 95 ? -4.421 -5.479 -12.679 1.00 93.06 95 ILE A O 1
ATOM 773 N N . SER A 1 96 ? -3.361 -3.808 -13.734 1.00 93.81 96 SER A N 1
ATOM 774 C CA . SER A 1 96 ? -3.424 -2.857 -12.615 1.00 93.81 96 SER A CA 1
ATOM 775 C C . SER A 1 96 ? -4.844 -2.645 -12.052 1.00 93.81 96 SER A C 1
ATOM 777 O O . SER A 1 96 ? -5.016 -2.799 -10.840 1.00 93.81 96 SER A O 1
ATOM 779 N N . PRO A 1 97 ? -5.886 -2.365 -12.865 1.00 94.94 97 PRO A N 1
ATOM 780 C CA . PRO A 1 97 ? -7.258 -2.226 -12.375 1.00 94.94 97 PRO A CA 1
ATOM 781 C C . PRO A 1 97 ? -7.783 -3.483 -11.683 1.00 94.94 97 PRO A C 1
ATOM 783 O O . PRO A 1 97 ? -8.458 -3.377 -10.662 1.00 94.94 97 PRO A O 1
ATOM 786 N N . ILE A 1 98 ? -7.446 -4.670 -12.199 1.00 95.50 98 ILE A N 1
ATOM 787 C CA . ILE A 1 98 ? -7.870 -5.953 -11.623 1.00 95.50 98 ILE A CA 1
ATOM 788 C C . ILE A 1 98 ? -7.317 -6.073 -10.201 1.00 95.50 98 ILE A C 1
ATOM 790 O O . ILE A 1 98 ? -8.067 -6.327 -9.258 1.00 95.50 98 ILE A O 1
ATOM 794 N N . ILE A 1 99 ? -6.022 -5.803 -10.026 1.00 95.50 99 ILE A N 1
ATOM 795 C CA . ILE A 1 99 ? -5.390 -5.819 -8.704 1.00 95.50 99 ILE A CA 1
ATOM 796 C C . ILE A 1 99 ? -6.031 -4.777 -7.778 1.00 95.50 99 ILE A C 1
ATOM 798 O O . ILE A 1 99 ? -6.301 -5.099 -6.629 1.00 95.50 99 ILE A O 1
ATOM 802 N N . ILE A 1 100 ? -6.327 -3.558 -8.241 1.00 95.00 100 ILE A N 1
ATOM 803 C CA . ILE A 1 100 ? -6.964 -2.521 -7.403 1.00 95.00 100 ILE A CA 1
ATOM 804 C C . ILE A 1 100 ? -8.369 -2.949 -6.950 1.00 95.00 100 ILE A C 1
ATOM 806 O O . ILE A 1 100 ? -8.738 -2.755 -5.786 1.00 95.00 100 ILE A O 1
ATOM 810 N N . ILE A 1 101 ? -9.154 -3.546 -7.851 1.00 94.94 101 ILE A N 1
ATOM 811 C CA . ILE A 1 101 ? -10.515 -4.003 -7.556 1.00 94.94 101 ILE A CA 1
ATOM 812 C C . ILE A 1 101 ? -10.490 -5.056 -6.450 1.00 94.94 101 ILE A C 1
ATOM 814 O O . ILE A 1 101 ? -11.157 -4.892 -5.425 1.00 94.94 101 ILE A O 1
ATOM 818 N N . PHE A 1 102 ? -9.696 -6.109 -6.626 1.00 93.81 102 PHE A N 1
ATOM 819 C CA . PHE A 1 102 ? -9.644 -7.216 -5.672 1.00 93.81 102 PHE A CA 1
ATOM 820 C C . PHE A 1 102 ? -8.811 -6.895 -4.422 1.00 93.81 102 PHE A C 1
ATOM 822 O O . PHE A 1 102 ? -9.145 -7.339 -3.326 1.00 93.81 102 PHE A O 1
ATOM 829 N N . GLY A 1 103 ? -7.756 -6.097 -4.573 1.00 89.88 103 GLY A N 1
ATOM 830 C CA . GLY A 1 103 ? -6.804 -5.748 -3.523 1.00 89.88 103 GLY A CA 1
ATOM 831 C C . GLY A 1 103 ? -7.278 -4.641 -2.583 1.00 89.88 103 GLY A C 1
ATOM 832 O O . GLY A 1 103 ? -6.893 -4.633 -1.416 1.00 89.88 103 GLY A O 1
ATOM 833 N N . TYR A 1 104 ? -8.127 -3.716 -3.045 1.00 90.81 104 TYR A N 1
ATOM 834 C CA . TYR A 1 104 ? -8.547 -2.568 -2.231 1.00 90.81 104 TYR A CA 1
ATOM 835 C C . TYR A 1 104 ? -10.051 -2.301 -2.250 1.00 90.81 104 TYR A C 1
ATOM 837 O O . TYR A 1 104 ? -10.658 -2.155 -1.187 1.00 90.81 104 TYR A O 1
ATOM 845 N N . LEU A 1 105 ? -10.682 -2.258 -3.430 1.00 90.38 105 LEU A N 1
ATOM 846 C CA . LEU A 1 105 ? -12.092 -1.862 -3.530 1.00 90.38 105 LEU A CA 1
ATOM 847 C C . LEU A 1 105 ? -13.022 -2.886 -2.877 1.00 90.38 105 LEU A C 1
ATOM 849 O O . LEU A 1 105 ? -13.843 -2.513 -2.039 1.00 90.38 105 LEU A O 1
ATOM 853 N N . VAL A 1 106 ? -12.882 -4.171 -3.212 1.00 91.31 106 VAL A N 1
ATOM 854 C CA . VAL A 1 106 ? -13.702 -5.249 -2.634 1.00 91.31 106 VAL A CA 1
ATOM 855 C C . VAL A 1 106 ? -13.558 -5.303 -1.103 1.00 91.31 106 VAL A C 1
ATOM 857 O O . VAL A 1 106 ? -14.586 -5.229 -0.420 1.00 91.31 106 VAL A O 1
ATOM 860 N N . PRO A 1 107 ? -12.338 -5.336 -0.523 1.00 88.25 107 PRO A N 1
ATOM 861 C CA . PRO A 1 107 ? -12.158 -5.219 0.923 1.00 88.25 107 PRO A CA 1
ATOM 862 C C . PRO A 1 107 ? -12.780 -3.949 1.517 1.00 88.25 107 PRO A C 1
ATOM 864 O O . PRO A 1 107 ? -13.437 -4.017 2.557 1.00 88.25 107 PRO A O 1
ATOM 867 N N . GLY A 1 108 ? -12.625 -2.798 0.858 1.00 87.38 108 GLY A N 1
ATOM 868 C CA . GLY A 1 108 ? -13.170 -1.519 1.319 1.00 87.38 108 GLY A CA 1
ATOM 869 C C . GLY A 1 108 ? -14.700 -1.500 1.381 1.00 87.38 108 GLY A C 1
ATOM 870 O O . GLY A 1 108 ? -15.282 -1.053 2.375 1.00 87.38 108 GLY A O 1
ATOM 871 N N . TYR A 1 109 ? -15.372 -2.047 0.365 1.00 88.62 109 TYR A N 1
ATOM 872 C CA . TYR A 1 109 ? -16.829 -2.194 0.376 1.00 88.62 109 TYR A CA 1
ATOM 873 C C . TYR A 1 109 ? -17.288 -3.167 1.465 1.00 88.62 109 TYR A C 1
ATOM 875 O O . TYR A 1 109 ? -18.211 -2.845 2.217 1.00 88.62 109 TYR A O 1
ATOM 883 N N . LEU A 1 110 ? -16.619 -4.316 1.613 1.00 88.44 110 LEU A N 1
ATOM 884 C CA . LEU A 1 110 ? -16.920 -5.295 2.665 1.00 88.44 110 LEU A CA 1
ATOM 885 C C . LEU A 1 110 ? -16.806 -4.685 4.069 1.00 88.44 110 LEU A C 1
ATOM 887 O O . LEU A 1 110 ? -17.680 -4.912 4.908 1.00 88.44 1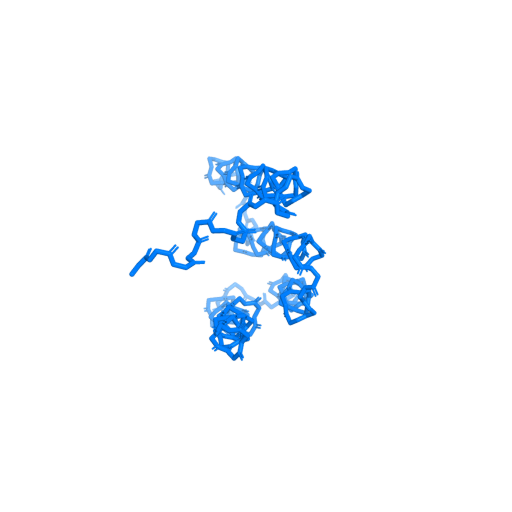10 LEU A O 1
ATOM 891 N N . LEU A 1 111 ? -15.784 -3.858 4.309 1.00 84.56 111 LEU A N 1
ATOM 892 C CA . LEU A 1 111 ? -15.610 -3.146 5.576 1.00 84.56 111 LEU A CA 1
ATOM 893 C C . LEU A 1 111 ? -16.792 -2.208 5.862 1.00 84.56 111 LEU A C 1
ATOM 895 O O . LEU A 1 111 ? -17.335 -2.196 6.970 1.00 84.56 111 LEU A O 1
ATOM 899 N N . LYS A 1 112 ? -17.244 -1.454 4.850 1.00 80.38 112 LYS A N 1
ATOM 900 C CA . LYS A 1 112 ? -18.409 -0.562 4.967 1.00 80.38 112 LYS A CA 1
ATOM 901 C C . LYS A 1 112 ? -19.685 -1.337 5.311 1.00 80.38 112 LYS A C 1
ATOM 903 O O . LYS A 1 112 ? -20.460 -0.889 6.158 1.00 80.38 112 LYS A O 1
ATOM 908 N N . PHE A 1 113 ? -19.899 -2.498 4.693 1.00 81.62 113 PHE A N 1
ATOM 909 C CA . PHE A 1 113 ? -21.053 -3.351 4.991 1.00 81.62 113 PHE A CA 1
ATOM 910 C C . PHE A 1 113 ? -21.000 -3.937 6.405 1.00 81.62 113 PHE A C 1
ATOM 912 O O . PHE A 1 113 ? -22.022 -3.945 7.094 1.00 81.62 113 PHE A O 1
ATOM 919 N N . GLN A 1 114 ? -19.824 -4.364 6.875 1.00 78.06 114 GLN A N 1
ATOM 920 C CA . GLN A 1 114 ? -19.656 -4.864 8.242 1.00 78.06 114 GLN A CA 1
ATOM 921 C C . GLN A 1 114 ? -19.946 -3.777 9.285 1.00 78.06 114 GLN A C 1
ATOM 923 O O . GLN A 1 114 ? -20.645 -4.036 10.265 1.00 78.06 114 GLN A O 1
ATOM 928 N N . ASN A 1 115 ? -19.482 -2.548 9.048 1.00 74.06 115 ASN A N 1
ATOM 929 C CA . ASN A 1 115 ? -19.766 -1.415 9.930 1.00 74.06 115 ASN A CA 1
ATOM 930 C C . ASN A 1 115 ? -21.264 -1.084 9.987 1.00 74.06 115 ASN A C 1
ATOM 932 O O . ASN A 1 115 ? -21.765 -0.761 11.058 1.00 74.06 115 ASN A O 1
ATOM 936 N N . LYS A 1 116 ? -21.995 -1.218 8.869 1.00 67.00 116 L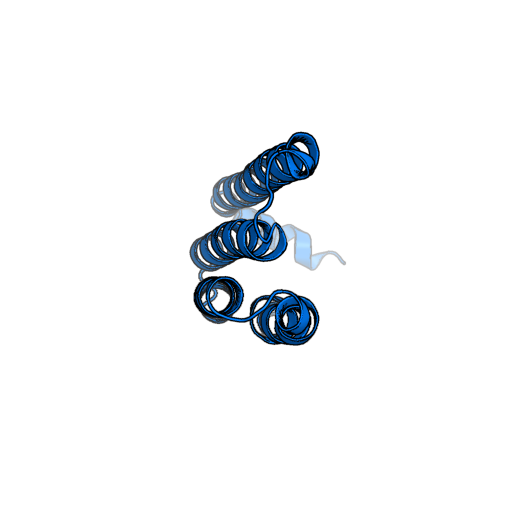YS A N 1
ATOM 937 C CA . LYS A 1 116 ? -23.453 -1.010 8.827 1.00 67.00 116 LYS A CA 1
ATOM 938 C C . LYS A 1 116 ? -24.241 -2.131 9.516 1.00 67.00 116 LYS A C 1
ATOM 940 O O . LYS A 1 116 ? -25.288 -1.856 10.080 1.00 67.00 116 LYS A O 1
ATOM 945 N N . LYS A 1 117 ? -23.756 -3.379 9.482 1.00 59.69 117 LYS A N 1
ATOM 946 C CA . LYS A 1 117 ? -24.393 -4.523 10.166 1.00 59.69 117 LYS A CA 1
ATOM 947 C C . LYS A 1 117 ? -24.247 -4.461 11.695 1.00 59.69 117 LYS A C 1
ATOM 949 O O . LYS A 1 117 ? -25.079 -5.014 12.403 1.00 59.69 117 LYS A O 1
ATOM 954 N N . ASN A 1 118 ? -23.188 -3.818 12.188 1.00 56.31 118 ASN A N 1
ATOM 955 C CA . ASN A 1 118 ? -22.868 -3.707 13.616 1.00 56.31 118 ASN A CA 1
ATOM 956 C C . ASN A 1 118 ? -23.323 -2.378 14.263 1.00 56.31 118 ASN A C 1
ATOM 958 O O . ASN A 1 118 ? -23.016 -2.149 15.439 1.00 56.31 118 ASN A O 1
ATOM 962 N N . ALA A 1 119 ? -23.973 -1.495 13.498 1.00 52.66 119 ALA A N 1
ATOM 963 C CA . ALA A 1 119 ? -24.507 -0.204 13.940 1.00 52.66 119 ALA A CA 1
ATOM 964 C C . ALA A 1 119 ? -25.993 -0.322 14.285 1.00 52.66 119 ALA A C 1
ATOM 966 O O . ALA A 1 119 ? -26.384 0.292 15.303 1.00 52.66 119 ALA A O 1
#

Solvent-accessible surface area (backbone atoms only — not comparable to full-atom valu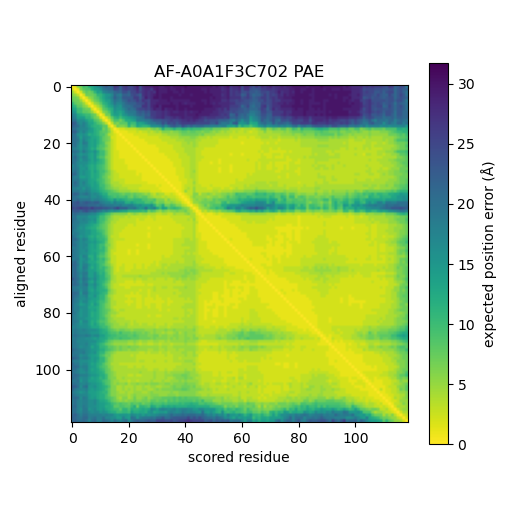es): 6420 Å² total; per-residue (Å²): 138,72,77,67,69,73,62,64,78,74,46,77,68,50,54,60,55,53,51,50,47,52,48,42,52,50,52,40,51,53,54,48,50,53,52,60,74,48,40,88,79,45,94,57,75,58,64,38,56,53,35,43,48,48,12,52,42,39,24,52,44,13,59,76,72,68,37,64,56,30,33,51,6,12,52,41,20,46,54,43,24,58,50,44,70,73,46,61,76,80,54,38,70,67,49,47,59,56,33,47,42,61,21,43,48,51,28,51,52,52,50,56,52,52,54,63,76,77,108